Protein AF-A0A0P9CXT7-F1 (afdb_monomer)

Foldseek 3Di:
DDDPDDDPVVVVVVVVVVVVVVVVVVVVVVVVVVVVVVVVVVVVVVVVVVVVVVVVVVVVVVVVVVVVVVQVVCCVPPRGDDPVNVVVVPPDDVVNVVVVVVVVPPDDPPPDD

Mean predicted aligned error: 17.17 Å

Sequence (113 aa):
MQPITYPSDSLASIEEHILRIEHMLDHHAIALAEMRDELNDLKRRSEWYDIQFSEMLRVLARDMRELRASVICSMVSDGPISAQFMQNLLRETPEEAQEAAGAARTQPLRRGN

Structure (mmCIF, N/CA/C/O backbone):
data_AF-A0A0P9CXT7-F1
#
_entry.id   AF-A0A0P9CXT7-F1
#
loop_
_atom_site.group_PDB
_atom_site.id
_atom_site.type_symbol
_atom_site.label_atom_id
_atom_site.label_alt_id
_atom_site.label_comp_id
_atom_site.label_asym_id
_atom_site.label_entity_id
_atom_site.label_seq_id
_atom_site.pdbx_PDB_ins_code
_atom_site.Cartn_x
_atom_site.Cartn_y
_atom_site.Cartn_z
_atom_site.occupancy
_atom_site.B_iso_or_equiv
_atom_site.auth_seq_id
_atom_site.auth_comp_id
_atom_site.auth_asym_id
_atom_site.auth_atom_id
_atom_site.pdbx_PDB_model_num
ATOM 1 N N . MET A 1 1 ? 31.236 20.952 -59.259 1.00 41.62 1 MET A N 1
ATOM 2 C CA . MET A 1 1 ? 30.461 20.088 -58.345 1.00 41.62 1 MET A CA 1
ATOM 3 C C . MET A 1 1 ? 31.462 19.211 -57.604 1.00 41.62 1 MET A C 1
ATOM 5 O O . MET A 1 1 ? 31.885 18.208 -58.158 1.00 41.62 1 MET A O 1
ATOM 9 N N . GLN A 1 2 ? 31.961 19.654 -56.445 1.00 40.88 2 GLN A N 1
ATOM 10 C CA . GLN A 1 2 ? 32.832 18.820 -55.606 1.00 40.88 2 GLN A CA 1
ATOM 11 C C . GLN A 1 2 ? 31.952 17.860 -54.790 1.00 40.88 2 GLN A C 1
ATOM 13 O O . GLN A 1 2 ? 30.913 18.300 -54.292 1.00 40.88 2 GLN A O 1
ATOM 18 N N . PRO A 1 3 ? 32.316 16.574 -54.672 1.00 52.22 3 PRO A N 1
ATOM 19 C CA . PRO A 1 3 ? 31.563 15.629 -53.865 1.00 52.22 3 PRO A CA 1
ATOM 20 C C . PRO A 1 3 ? 31.762 15.966 -52.385 1.00 52.22 3 PRO A C 1
ATOM 22 O O . PRO A 1 3 ? 32.889 16.072 -51.907 1.00 52.22 3 PRO A O 1
ATOM 25 N N . ILE A 1 4 ? 30.657 16.149 -51.664 1.00 58.12 4 ILE A N 1
ATOM 26 C CA . ILE A 1 4 ? 30.656 16.280 -50.207 1.00 58.12 4 ILE A CA 1
ATOM 27 C C . ILE A 1 4 ? 30.893 14.876 -49.648 1.00 58.12 4 ILE A C 1
ATOM 29 O O . ILE A 1 4 ? 29.963 14.092 -49.477 1.00 58.12 4 ILE A O 1
ATOM 33 N N . THR A 1 5 ? 32.154 14.520 -49.424 1.00 58.09 5 THR A N 1
ATOM 34 C CA . THR A 1 5 ? 32.509 13.357 -48.610 1.00 58.09 5 THR A CA 1
ATOM 35 C C . THR A 1 5 ? 32.306 13.740 -47.153 1.00 58.09 5 THR A C 1
ATOM 37 O O . THR A 1 5 ? 33.129 14.449 -46.574 1.00 58.09 5 THR A O 1
ATOM 40 N N . TYR A 1 6 ? 31.190 13.306 -46.567 1.00 56.31 6 TYR A N 1
ATOM 41 C CA . TYR A 1 6 ? 31.062 13.269 -45.114 1.00 56.31 6 TYR A CA 1
ATOM 42 C C . TYR A 1 6 ? 32.233 12.442 -44.560 1.00 56.31 6 TYR A C 1
ATOM 44 O O . TYR A 1 6 ? 32.477 11.351 -45.084 1.00 56.31 6 TYR A O 1
ATOM 52 N N . PRO A 1 7 ? 32.982 12.927 -43.553 1.00 59.38 7 PRO A N 1
ATOM 53 C CA . PRO A 1 7 ? 33.977 12.093 -42.900 1.00 59.38 7 PRO A CA 1
ATOM 54 C C . PRO A 1 7 ? 33.234 10.906 -42.282 1.00 59.38 7 PRO A C 1
ATOM 56 O O . PRO A 1 7 ? 32.328 11.094 -41.467 1.00 59.38 7 PRO A O 1
ATOM 59 N N . SER A 1 8 ? 33.590 9.692 -42.707 1.00 62.94 8 SER A N 1
ATOM 60 C CA . SER A 1 8 ? 33.015 8.421 -42.234 1.00 62.94 8 SER A CA 1
ATOM 61 C C . SER A 1 8 ? 32.941 8.335 -40.707 1.00 62.94 8 SER A C 1
ATOM 63 O O . SER A 1 8 ? 32.033 7.723 -40.151 1.00 62.94 8 SER A O 1
ATOM 65 N N . ASP A 1 9 ? 33.865 9.020 -40.040 1.00 71.06 9 ASP A N 1
ATOM 66 C CA . ASP A 1 9 ? 34.086 8.952 -38.602 1.00 71.06 9 ASP A CA 1
ATOM 67 C C . ASP A 1 9 ? 33.033 9.723 -37.795 1.00 71.06 9 ASP A C 1
ATOM 69 O O . ASP A 1 9 ? 32.715 9.342 -36.671 1.00 71.06 9 ASP A O 1
ATOM 73 N N . SER A 1 10 ? 32.435 10.783 -38.355 1.00 81.31 10 SER A N 1
ATOM 74 C CA . SER A 1 10 ? 31.393 11.540 -37.647 1.00 81.31 10 SER A CA 1
ATOM 75 C C . SER A 1 10 ? 30.077 10.770 -37.570 1.00 81.31 10 SER A C 1
ATOM 77 O O . SER A 1 10 ? 29.403 10.828 -36.547 1.00 81.31 10 SER A O 1
ATOM 79 N N . LEU A 1 11 ? 29.721 10.025 -38.622 1.00 86.69 11 LEU A N 1
ATOM 80 C CA . LEU A 1 11 ? 28.511 9.202 -38.621 1.00 86.69 11 LEU A CA 1
ATOM 81 C C . LEU A 1 11 ? 28.658 8.006 -37.670 1.00 86.69 11 LEU A C 1
ATOM 83 O O . LEU A 1 11 ? 27.762 7.768 -36.867 1.00 86.69 11 LEU A O 1
ATOM 87 N N . ALA A 1 12 ? 29.813 7.332 -37.694 1.00 84.81 12 ALA A N 1
ATOM 88 C CA . ALA A 1 12 ? 30.118 6.239 -36.770 1.00 84.81 12 ALA A CA 1
ATOM 89 C C . ALA A 1 12 ? 30.130 6.700 -35.298 1.00 84.81 12 ALA A C 1
ATOM 91 O O . ALA A 1 12 ? 29.606 6.015 -34.424 1.00 84.81 12 ALA A O 1
ATOM 92 N N . SER A 1 13 ? 30.667 7.894 -35.017 1.00 89.94 13 SER A N 1
ATOM 93 C CA . SER A 1 13 ? 30.652 8.468 -33.665 1.00 89.94 13 SER A CA 1
ATOM 94 C C . SER A 1 13 ? 29.239 8.806 -33.176 1.00 89.94 13 SER A C 1
ATOM 96 O O . SER A 1 13 ? 28.933 8.598 -32.001 1.00 89.94 13 SER A O 1
ATOM 98 N N . ILE A 1 14 ? 28.368 9.309 -34.059 1.00 91.62 14 ILE A N 1
ATOM 99 C CA . ILE A 1 14 ? 26.959 9.566 -33.731 1.00 91.62 14 ILE A CA 1
ATOM 100 C C . ILE A 1 14 ? 26.236 8.250 -33.432 1.00 91.62 14 ILE A C 1
ATOM 102 O O . ILE A 1 14 ? 25.505 8.176 -32.448 1.00 91.62 14 ILE A O 1
ATOM 106 N N . GLU A 1 15 ? 26.465 7.213 -34.238 1.00 92.69 15 GLU A N 1
ATOM 107 C CA . GLU A 1 15 ? 25.875 5.885 -34.042 1.00 92.69 15 GLU A CA 1
ATOM 108 C C . GLU A 1 15 ? 26.282 5.273 -32.693 1.00 92.69 15 GLU A C 1
ATOM 110 O O . GLU A 1 15 ? 25.419 4.847 -31.925 1.00 92.69 15 GLU A O 1
ATOM 115 N N . GLU A 1 16 ? 27.569 5.328 -32.332 1.00 92.88 16 GLU A N 1
ATOM 116 C CA . GLU A 1 16 ? 28.045 4.873 -31.018 1.00 92.88 16 GLU A CA 1
ATOM 117 C C . GLU A 1 16 ? 27.388 5.654 -29.868 1.00 92.88 16 GLU A C 1
ATOM 119 O O . GLU A 1 16 ? 27.017 5.083 -28.837 1.00 92.88 16 GLU A O 1
ATOM 124 N N . HIS A 1 17 ? 27.215 6.968 -30.034 1.00 94.50 17 HIS A N 1
ATOM 125 C CA . HIS A 1 17 ? 26.590 7.800 -29.012 1.00 94.50 17 HIS A CA 1
ATOM 126 C C . HIS A 1 17 ? 25.101 7.480 -28.839 1.00 94.50 17 HIS A C 1
ATOM 128 O O . HIS A 1 17 ? 24.625 7.424 -27.706 1.00 94.50 17 HIS A O 1
ATOM 134 N N . ILE A 1 18 ? 24.380 7.223 -29.935 1.00 95.25 18 ILE A N 1
ATOM 135 C CA . ILE A 1 18 ? 22.973 6.805 -29.902 1.00 95.25 18 ILE A CA 1
ATOM 136 C C . ILE A 1 18 ? 22.840 5.457 -29.194 1.00 95.25 18 ILE A C 1
ATOM 138 O O . ILE A 1 18 ? 22.044 5.358 -28.265 1.00 95.25 18 ILE A O 1
ATOM 142 N N . LEU A 1 19 ? 23.672 4.468 -29.532 1.00 95.44 19 LEU A N 1
ATOM 143 C CA . LEU A 1 19 ? 23.660 3.161 -28.866 1.00 95.44 19 LEU A CA 1
ATOM 144 C C . LEU A 1 19 ? 23.939 3.277 -27.363 1.00 95.44 19 LEU A C 1
ATOM 146 O O . LEU A 1 19 ? 23.304 2.609 -26.547 1.00 95.44 19 LEU A O 1
ATOM 150 N N . ARG A 1 20 ? 24.868 4.157 -26.966 1.00 96.31 20 ARG A N 1
ATOM 151 C CA . ARG A 1 20 ? 25.129 4.427 -25.546 1.00 96.31 20 ARG A CA 1
ATOM 152 C C . ARG A 1 20 ? 23.921 5.069 -24.862 1.00 96.31 20 ARG A C 1
ATOM 154 O O . ARG A 1 20 ? 23.611 4.696 -23.733 1.00 96.31 20 ARG A O 1
ATOM 161 N N . ILE A 1 21 ? 23.258 6.021 -25.518 1.00 96.06 21 ILE A N 1
ATOM 162 C CA . ILE A 1 21 ? 22.048 6.659 -24.989 1.00 96.06 21 ILE A CA 1
ATOM 163 C C . ILE A 1 21 ? 20.927 5.631 -24.842 1.00 96.06 21 ILE A C 1
ATOM 165 O O . ILE A 1 21 ? 20.323 5.574 -23.778 1.00 96.06 21 ILE A O 1
ATOM 169 N N . GLU A 1 22 ? 20.676 4.799 -25.853 1.00 96.31 22 GLU A N 1
ATOM 170 C CA . GLU A 1 22 ? 19.674 3.727 -25.796 1.00 96.31 22 GLU A CA 1
ATOM 171 C C . GLU A 1 22 ? 19.947 2.784 -24.625 1.00 96.31 22 GLU A C 1
ATOM 173 O O . GLU A 1 22 ? 19.078 2.563 -23.786 1.00 96.31 22 GLU A O 1
ATOM 178 N N . HIS A 1 23 ? 21.195 2.342 -24.476 1.00 95.69 23 HIS A N 1
ATOM 179 C CA . HIS A 1 23 ? 21.587 1.490 -23.362 1.00 95.69 23 HIS A CA 1
ATOM 180 C C . HIS A 1 23 ? 21.369 2.154 -21.994 1.00 95.69 23 HIS A C 1
ATOM 182 O O . HIS A 1 23 ? 20.910 1.509 -21.049 1.00 95.69 23 HIS A O 1
ATOM 188 N N . MET A 1 24 ? 21.681 3.448 -21.869 1.00 96.06 24 MET A N 1
ATOM 189 C CA . MET A 1 24 ? 21.414 4.206 -20.645 1.00 96.06 24 MET A CA 1
ATOM 190 C C . MET A 1 24 ? 19.914 4.361 -20.378 1.00 96.06 24 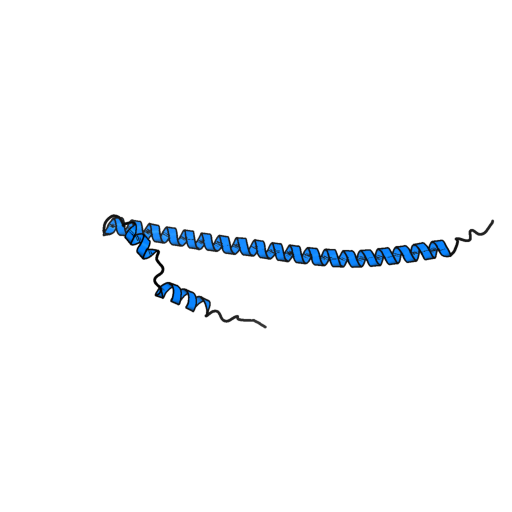MET A C 1
ATOM 192 O O . MET A 1 24 ? 19.490 4.274 -19.226 1.00 96.06 24 MET A O 1
ATOM 196 N N . LEU A 1 25 ? 19.110 4.583 -21.419 1.00 96.31 25 LEU A N 1
ATOM 197 C CA . LEU A 1 25 ? 17.658 4.689 -21.300 1.00 96.31 25 LEU A CA 1
ATOM 198 C C . LEU A 1 25 ? 17.043 3.371 -20.829 1.00 96.31 25 LEU A C 1
ATOM 200 O O . LEU A 1 25 ? 16.193 3.404 -19.941 1.00 96.31 25 LEU A O 1
ATOM 204 N N . ASP A 1 26 ? 17.518 2.234 -21.334 1.00 96.44 26 ASP A N 1
ATOM 205 C CA . ASP A 1 26 ? 17.078 0.913 -20.878 1.00 96.44 26 ASP A CA 1
ATOM 206 C C . ASP A 1 26 ? 17.397 0.695 -19.392 1.00 96.44 26 ASP A C 1
ATOM 208 O O . ASP A 1 26 ? 16.536 0.272 -18.618 1.00 96.44 26 ASP A O 1
ATOM 212 N N . HIS A 1 27 ? 18.605 1.065 -18.954 1.00 96.19 27 HIS A N 1
ATOM 213 C CA . HIS A 1 27 ? 18.983 0.995 -17.538 1.00 96.19 27 HIS A CA 1
ATOM 214 C C . HIS A 1 27 ? 18.104 1.890 -16.663 1.00 96.19 27 HIS A C 1
ATOM 216 O O . HIS A 1 27 ? 17.650 1.476 -15.595 1.00 96.19 27 HIS A O 1
ATOM 222 N N . HIS A 1 28 ? 17.830 3.115 -17.113 1.00 96.06 28 HIS A N 1
ATOM 223 C CA . HIS A 1 28 ? 16.948 4.025 -16.391 1.00 96.06 28 HIS A CA 1
ATOM 224 C C . HIS A 1 28 ? 15.503 3.522 -16.355 1.00 96.06 28 HIS A C 1
ATOM 226 O O . HIS A 1 28 ? 14.833 3.701 -15.340 1.00 96.06 28 HIS A O 1
ATOM 232 N N . ALA A 1 29 ? 15.018 2.876 -17.416 1.00 96.19 29 ALA A N 1
ATOM 233 C CA . ALA A 1 29 ? 13.684 2.289 -17.444 1.00 96.19 29 ALA A CA 1
ATOM 234 C C . ALA A 1 29 ? 13.535 1.184 -16.386 1.00 96.19 29 ALA A C 1
ATOM 236 O O . ALA A 1 29 ? 12.524 1.150 -15.684 1.00 96.19 29 ALA A O 1
ATOM 237 N N . ILE A 1 30 ? 14.560 0.340 -16.220 1.00 95.81 30 ILE A N 1
ATOM 238 C CA . ILE A 1 30 ? 14.599 -0.692 -15.174 1.00 95.81 30 ILE A CA 1
ATOM 239 C C . ILE A 1 30 ? 14.607 -0.046 -13.784 1.00 95.81 30 ILE A C 1
ATOM 241 O O . ILE A 1 30 ? 13.745 -0.358 -12.967 1.00 95.81 30 ILE A O 1
ATOM 245 N N . ALA A 1 31 ? 15.499 0.916 -13.537 1.00 95.88 31 ALA A N 1
ATOM 246 C CA . ALA A 1 31 ? 15.580 1.592 -12.239 1.00 95.88 31 ALA A CA 1
ATOM 247 C C . ALA A 1 31 ? 14.270 2.318 -11.868 1.00 95.88 31 ALA A C 1
ATOM 249 O O . ALA A 1 31 ? 13.840 2.310 -10.715 1.00 95.88 31 ALA A O 1
ATOM 250 N N . LEU A 1 32 ? 13.598 2.935 -12.846 1.00 96.88 32 LEU A N 1
ATOM 251 C CA . LEU A 1 32 ? 12.284 3.551 -12.646 1.00 96.88 32 LEU A CA 1
ATOM 252 C C . LEU A 1 32 ? 11.201 2.517 -12.320 1.00 96.88 32 LEU A C 1
ATOM 254 O O . LEU A 1 32 ? 10.314 2.813 -11.517 1.00 96.88 32 LEU A O 1
ATOM 258 N N . ALA A 1 33 ? 11.253 1.332 -12.929 1.00 94.81 33 ALA A N 1
ATOM 259 C CA . ALA A 1 33 ? 10.333 0.246 -12.615 1.00 94.81 33 ALA A CA 1
ATOM 260 C C . ALA A 1 33 ? 10.538 -0.258 -11.177 1.00 94.81 33 ALA A C 1
ATOM 262 O O . ALA A 1 33 ? 9.569 -0.334 -10.426 1.00 94.81 33 ALA A O 1
ATOM 263 N N . GLU A 1 34 ? 11.787 -0.484 -10.763 1.00 96.44 34 GLU A N 1
ATOM 264 C CA . GLU A 1 34 ? 12.130 -0.913 -9.399 1.00 96.44 34 GLU A CA 1
ATOM 265 C C . GLU A 1 34 ? 11.663 0.103 -8.347 1.00 96.44 34 GLU A C 1
ATOM 267 O O . GLU A 1 34 ? 10.940 -0.248 -7.415 1.00 96.44 34 GLU A O 1
ATOM 272 N N . MET A 1 35 ? 11.965 1.393 -8.541 1.00 95.69 35 MET A N 1
ATOM 273 C CA . MET A 1 35 ? 11.501 2.449 -7.631 1.00 95.69 35 MET A CA 1
ATOM 274 C C . MET A 1 35 ? 9.969 2.535 -7.562 1.00 95.69 35 MET A C 1
ATOM 276 O O . MET A 1 35 ? 9.397 2.843 -6.513 1.00 95.69 35 MET A O 1
ATOM 280 N N . ARG A 1 36 ? 9.274 2.278 -8.675 1.00 95.62 36 ARG A N 1
ATOM 281 C CA . ARG A 1 36 ? 7.807 2.269 -8.706 1.00 95.62 36 ARG A CA 1
ATOM 282 C C . ARG A 1 36 ? 7.233 1.104 -7.902 1.00 95.62 36 ARG A C 1
ATOM 284 O O . ARG A 1 36 ? 6.216 1.291 -7.230 1.00 95.62 36 ARG A O 1
ATOM 291 N N . ASP A 1 37 ? 7.865 -0.059 -7.958 1.00 94.62 37 ASP A N 1
ATOM 292 C CA . ASP A 1 37 ? 7.457 -1.225 -7.178 1.00 94.62 37 ASP A CA 1
ATOM 293 C C . ASP A 1 37 ? 7.689 -0.998 -5.678 1.00 94.62 37 ASP A C 1
ATOM 295 O O . ASP A 1 37 ? 6.768 -1.200 -4.882 1.00 94.62 37 ASP A O 1
ATOM 299 N N . GLU A 1 38 ? 8.838 -0.435 -5.291 1.00 94.81 38 GLU A N 1
ATOM 300 C CA . GLU A 1 38 ? 9.119 -0.058 -3.898 1.00 94.81 38 GLU A CA 1
ATOM 301 C C . GLU A 1 38 ? 8.088 0.937 -3.336 1.00 94.81 38 GLU A C 1
ATOM 303 O O . GLU A 1 38 ? 7.599 0.779 -2.209 1.00 94.81 38 GLU A O 1
ATOM 308 N N . LEU A 1 39 ? 7.706 1.949 -4.126 1.00 94.50 39 LEU A N 1
ATOM 309 C CA . LEU A 1 39 ? 6.665 2.910 -3.747 1.00 94.50 39 LEU A CA 1
ATOM 310 C C . LEU A 1 39 ? 5.296 2.243 -3.570 1.00 94.50 39 LEU A C 1
ATOM 312 O O . LEU A 1 39 ? 4.573 2.562 -2.621 1.00 94.50 39 LEU A O 1
ATOM 316 N N . ASN A 1 40 ? 4.929 1.314 -4.455 1.00 92.62 40 ASN A N 1
ATOM 317 C CA . ASN A 1 40 ? 3.669 0.578 -4.350 1.00 92.62 40 ASN A CA 1
ATOM 318 C C . ASN A 1 40 ? 3.624 -0.300 -3.095 1.00 92.62 40 ASN A C 1
ATOM 320 O O . ASN A 1 40 ? 2.597 -0.347 -2.413 1.00 92.62 40 ASN A O 1
ATOM 324 N N . ASP A 1 41 ? 4.728 -0.955 -2.752 1.00 93.31 41 ASP A N 1
ATOM 325 C CA . ASP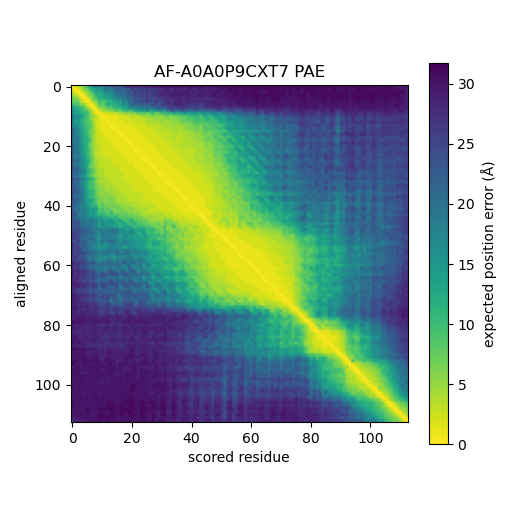 A 1 41 ? 4.810 -1.785 -1.553 1.00 93.31 41 ASP A CA 1
ATOM 326 C C . ASP A 1 41 ? 4.796 -0.953 -0.268 1.00 93.31 41 ASP A C 1
ATOM 328 O O . ASP A 1 41 ? 4.178 -1.341 0.729 1.00 93.31 41 ASP A O 1
ATOM 332 N N . LEU A 1 42 ? 5.414 0.232 -0.270 1.00 90.62 42 LEU A N 1
ATOM 333 C CA . LEU A 1 42 ? 5.288 1.1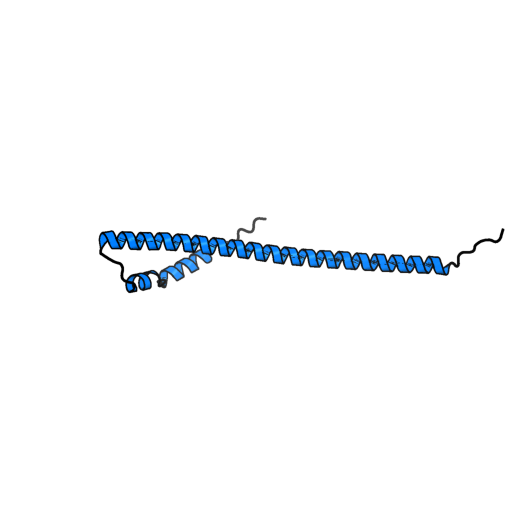71 0.843 1.00 90.62 42 LEU A CA 1
ATOM 334 C C . LEU A 1 42 ? 3.839 1.654 1.011 1.00 90.62 42 LEU A C 1
ATOM 336 O O . LEU A 1 42 ? 3.322 1.645 2.130 1.00 90.62 42 LEU A O 1
ATOM 340 N N . LYS A 1 43 ? 3.161 2.000 -0.089 1.00 90.81 43 LYS A N 1
ATOM 341 C CA . LYS A 1 43 ? 1.750 2.410 -0.076 1.00 90.81 43 LYS A CA 1
ATOM 342 C C . LYS A 1 43 ? 0.847 1.315 0.491 1.00 90.81 43 LYS A C 1
ATOM 344 O O . LYS A 1 43 ? 0.071 1.586 1.401 1.00 90.81 43 LYS A O 1
ATOM 349 N N . ARG A 1 44 ? 1.000 0.072 0.024 1.00 88.31 44 ARG A N 1
ATOM 350 C CA . ARG A 1 44 ? 0.249 -1.090 0.532 1.00 88.31 44 ARG A CA 1
ATOM 351 C C . ARG A 1 44 ? 0.437 -1.298 2.031 1.00 88.31 44 ARG A C 1
ATOM 353 O O . ARG A 1 44 ? -0.528 -1.580 2.736 1.00 88.31 44 ARG A O 1
ATOM 360 N N . ARG A 1 45 ? 1.667 -1.151 2.535 1.00 88.00 45 ARG A N 1
ATOM 361 C CA . ARG A 1 45 ? 1.947 -1.248 3.978 1.00 88.00 45 ARG A CA 1
ATOM 362 C C . ARG A 1 45 ? 1.277 -0.130 4.771 1.00 88.00 45 ARG A C 1
ATOM 364 O O . ARG A 1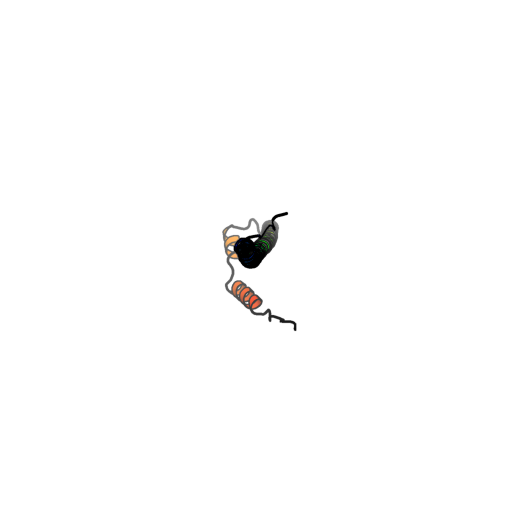 45 ? 0.760 -0.401 5.850 1.00 88.00 45 ARG A O 1
ATOM 371 N N . SER A 1 46 ? 1.264 1.093 4.240 1.00 89.44 46 SER A N 1
ATOM 372 C CA . SER A 1 46 ? 0.561 2.220 4.863 1.00 89.44 46 SER A CA 1
ATOM 373 C C . SER A 1 46 ? -0.945 1.973 4.927 1.00 89.44 46 SER A C 1
ATOM 375 O O . SER A 1 46 ? -1.533 2.085 5.995 1.00 89.44 46 SER A O 1
ATOM 377 N N . GLU A 1 47 ? -1.554 1.560 3.813 1.00 89.25 47 GLU A N 1
ATOM 378 C CA . GLU A 1 47 ? -2.983 1.223 3.754 1.00 89.25 47 GLU A CA 1
ATOM 379 C C . GLU A 1 47 ? -3.333 0.098 4.737 1.00 89.25 47 GLU A C 1
ATOM 381 O O . GLU A 1 47 ? -4.357 0.147 5.417 1.00 89.25 47 GLU A O 1
ATOM 386 N N . TRP A 1 48 ? -2.463 -0.908 4.861 1.00 86.94 48 TRP A N 1
ATOM 387 C CA . TRP A 1 48 ? -2.646 -1.977 5.836 1.00 86.94 48 TRP A CA 1
ATOM 388 C C . TRP A 1 48 ? -2.597 -1.458 7.279 1.00 86.94 48 TRP A C 1
ATOM 390 O O . TRP A 1 48 ? -3.423 -1.864 8.096 1.00 86.94 48 TRP A O 1
ATOM 400 N N . TYR A 1 49 ? -1.688 -0.527 7.585 1.00 89.69 49 TYR A N 1
ATOM 401 C CA . TYR A 1 49 ? -1.629 0.147 8.885 1.00 89.69 49 TYR A CA 1
ATOM 402 C C . TYR A 1 49 ? -2.919 0.910 9.200 1.00 89.69 49 TYR A C 1
ATOM 404 O O . TYR A 1 49 ? -3.446 0.776 10.306 1.00 89.69 49 TYR A O 1
ATOM 412 N N . ASP A 1 50 ? -3.458 1.649 8.230 1.00 89.69 50 ASP A N 1
ATOM 413 C CA . ASP A 1 50 ? -4.713 2.391 8.391 1.00 89.69 50 ASP A CA 1
ATOM 414 C C . ASP A 1 50 ? -5.889 1.446 8.682 1.00 89.69 50 ASP A C 1
ATOM 416 O O . ASP A 1 50 ? -6.696 1.703 9.580 1.00 89.69 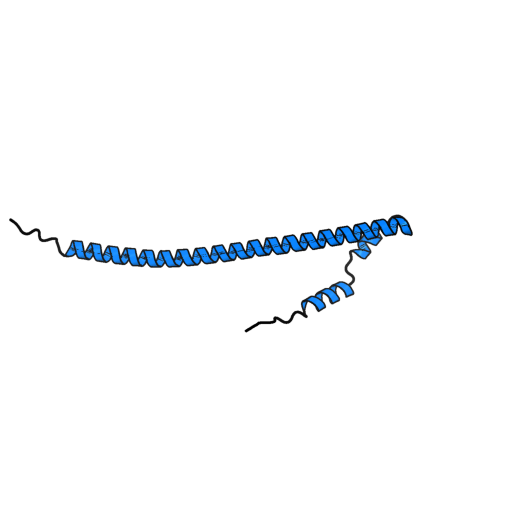50 ASP A O 1
ATOM 420 N N . ILE A 1 51 ? -5.953 0.305 7.984 1.00 87.12 51 ILE A N 1
ATOM 421 C CA . ILE A 1 51 ? -6.965 -0.731 8.229 1.00 87.12 51 ILE A CA 1
ATOM 422 C C . ILE A 1 51 ? -6.832 -1.287 9.653 1.00 87.12 51 ILE A C 1
ATOM 424 O O . ILE A 1 51 ? -7.820 -1.300 10.389 1.00 87.12 51 ILE A O 1
ATOM 428 N N . GLN A 1 52 ? -5.632 -1.703 10.074 1.00 89.12 52 GLN A N 1
ATOM 429 C CA . GLN A 1 52 ? -5.412 -2.247 11.422 1.00 89.12 52 GLN A CA 1
ATOM 430 C C . GLN A 1 52 ? -5.765 -1.231 12.515 1.00 89.12 52 GLN A C 1
ATOM 432 O O . GLN A 1 52 ? -6.436 -1.571 13.491 1.00 89.12 52 GLN A O 1
ATOM 437 N N . PHE A 1 53 ? -5.370 0.031 12.336 1.00 88.69 53 PHE A N 1
ATOM 438 C CA . PHE A 1 53 ? -5.691 1.097 13.278 1.00 88.69 53 PHE A CA 1
ATOM 439 C C . PHE A 1 53 ? -7.203 1.339 13.371 1.00 88.69 53 PHE A C 1
ATOM 441 O O . PHE A 1 53 ? -7.743 1.496 14.468 1.00 88.69 53 PHE A O 1
ATOM 448 N N . SER A 1 54 ? -7.908 1.310 12.236 1.00 90.88 54 SER A N 1
ATOM 449 C CA . SER A 1 54 ? -9.365 1.464 12.210 1.00 90.88 54 SER A CA 1
ATOM 450 C C . SER A 1 54 ? -10.095 0.327 12.936 1.00 90.88 54 SER A C 1
ATOM 452 O O . SER A 1 54 ? -11.046 0.586 13.676 1.00 90.88 54 SER A O 1
ATOM 454 N N . GLU A 1 55 ? -9.616 -0.913 12.810 1.00 91.50 55 GLU A N 1
ATOM 455 C CA . GLU A 1 55 ? -10.182 -2.057 13.526 1.00 91.50 55 GLU A CA 1
ATOM 456 C C . GLU A 1 55 ? -9.882 -1.999 15.025 1.00 91.50 55 GLU A C 1
ATOM 458 O O . GLU A 1 55 ? -10.779 -2.237 15.834 1.00 91.50 55 GLU A O 1
ATOM 463 N N . MET A 1 56 ? -8.681 -1.569 15.420 1.00 93.25 56 MET A N 1
ATOM 464 C CA . MET A 1 56 ? -8.360 -1.327 16.829 1.00 93.25 56 MET A CA 1
ATOM 465 C C . MET A 1 56 ? -9.302 -0.281 17.450 1.00 93.25 56 MET A C 1
ATOM 467 O O . MET A 1 56 ? -9.840 -0.499 18.536 1.00 93.25 56 MET A O 1
ATOM 471 N N . LEU A 1 57 ? -9.571 0.828 16.749 1.00 92.94 57 LEU A N 1
ATOM 472 C CA . LEU A 1 57 ? -10.545 1.829 17.199 1.00 92.94 57 LEU A CA 1
ATOM 473 C C . LEU A 1 57 ? -11.970 1.268 17.271 1.00 92.94 57 LEU A C 1
ATOM 475 O O . LEU A 1 57 ? -12.721 1.612 18.186 1.00 92.94 57 LEU A O 1
ATOM 479 N N . ARG A 1 58 ? -12.355 0.405 16.325 1.00 91.62 58 ARG A N 1
ATOM 480 C CA . ARG A 1 58 ? -13.671 -0.243 16.309 1.00 91.62 58 ARG A CA 1
ATOM 481 C C . ARG A 1 58 ? -13.869 -1.141 17.531 1.00 91.62 58 ARG A C 1
ATOM 483 O O . ARG A 1 58 ? -14.933 -1.069 18.151 1.00 91.62 58 ARG A O 1
ATOM 490 N N . VAL A 1 59 ? -12.864 -1.950 17.872 1.00 91.19 59 VAL A N 1
ATOM 491 C CA . VAL A 1 59 ? -12.854 -2.808 19.068 1.00 91.19 59 VAL A CA 1
ATOM 492 C C . VAL A 1 59 ? -12.916 -1.947 20.327 1.00 91.19 59 VAL A C 1
ATOM 494 O O . VAL A 1 59 ? -13.856 -2.087 21.102 1.00 91.19 59 VAL A O 1
ATOM 497 N N . LEU A 1 60 ? -12.044 -0.944 20.460 1.00 92.19 60 LEU A N 1
ATOM 498 C CA . LEU A 1 60 ? -12.058 -0.035 21.610 1.00 92.19 60 LEU A CA 1
ATOM 499 C C . LEU A 1 60 ? -13.425 0.646 21.804 1.00 92.19 60 LEU A C 1
ATOM 501 O O . LEU A 1 60 ? -13.954 0.713 22.913 1.00 92.19 60 LEU A O 1
ATOM 505 N N . ALA A 1 61 ? -14.042 1.131 20.724 1.00 90.31 61 ALA A N 1
ATOM 506 C CA . ALA A 1 61 ? -15.358 1.762 20.784 1.00 90.31 61 ALA A CA 1
ATOM 507 C C . ALA A 1 61 ? -16.482 0.777 21.148 1.00 90.31 61 ALA A C 1
ATOM 509 O O . ALA A 1 61 ? -17.526 1.184 21.671 1.00 90.31 61 ALA A O 1
ATOM 510 N N . ARG A 1 62 ? -16.330 -0.513 20.834 1.00 92.00 62 ARG A N 1
ATOM 511 C CA . ARG A 1 62 ? -17.236 -1.567 21.299 1.00 92.00 62 ARG A CA 1
ATOM 512 C C . ARG A 1 62 ? -17.057 -1.786 22.800 1.00 92.00 62 ARG A C 1
ATOM 514 O O . ARG A 1 62 ? -18.042 -1.653 23.522 1.00 92.00 62 ARG A O 1
ATOM 521 N N . ASP A 1 63 ? -15.831 -1.989 23.261 1.00 90.06 63 ASP A N 1
ATOM 522 C CA . ASP A 1 63 ? -15.533 -2.284 24.665 1.00 90.06 63 ASP A CA 1
ATOM 523 C C . ASP A 1 63 ? -15.951 -1.127 25.579 1.00 90.06 63 ASP A C 1
ATOM 525 O O . ASP A 1 63 ? -16.578 -1.332 26.616 1.00 90.06 63 ASP A O 1
ATOM 529 N N . MET A 1 64 ? -15.735 0.125 25.157 1.00 89.44 64 MET A N 1
ATOM 530 C CA . MET A 1 64 ? -16.225 1.298 25.891 1.00 89.44 64 MET A CA 1
ATOM 531 C C . MET A 1 64 ? -17.755 1.336 26.002 1.00 89.44 64 MET A C 1
ATOM 533 O O . MET A 1 64 ? -18.292 1.791 27.016 1.00 89.44 64 MET A O 1
ATOM 537 N N . ARG A 1 65 ? -18.485 0.886 24.972 1.00 87.19 65 ARG A N 1
ATOM 538 C CA . ARG A 1 65 ? -19.955 0.816 25.016 1.00 87.19 65 ARG A CA 1
ATOM 539 C C . ARG A 1 65 ? -20.430 -0.283 25.958 1.00 87.19 65 ARG A C 1
ATOM 541 O O . ARG A 1 65 ? -21.385 -0.043 26.696 1.00 87.19 65 ARG A O 1
ATOM 548 N N . GLU A 1 66 ? -19.768 -1.435 25.947 1.00 85.94 66 GLU A N 1
ATOM 549 C CA . GLU A 1 66 ? -20.054 -2.555 26.849 1.00 85.94 66 GLU A CA 1
ATOM 550 C C . GLU A 1 66 ? -19.746 -2.179 28.307 1.00 85.94 66 GLU A C 1
ATOM 552 O O . GLU A 1 66 ? -20.609 -2.322 29.174 1.00 85.94 66 GLU A O 1
ATOM 557 N N . LEU A 1 67 ? -18.590 -1.560 28.567 1.00 84.56 67 LEU A N 1
ATOM 558 C CA . LEU A 1 67 ? -18.225 -1.041 29.886 1.00 84.56 67 LEU A CA 1
ATOM 559 C C . LEU A 1 67 ? -19.245 -0.014 30.385 1.00 84.56 67 LEU A C 1
ATOM 561 O O . LEU A 1 67 ? -19.718 -0.105 31.517 1.00 84.56 67 LEU A O 1
ATOM 565 N N . ARG A 1 68 ? -19.639 0.943 29.535 1.00 83.50 68 ARG A N 1
ATOM 566 C CA . ARG A 1 68 ? -20.664 1.933 29.887 1.00 83.50 68 ARG A CA 1
ATOM 567 C C . ARG A 1 68 ? -21.993 1.267 30.245 1.00 83.50 68 ARG A C 1
ATOM 569 O O . ARG A 1 68 ? -22.635 1.693 31.200 1.00 83.50 68 ARG A O 1
ATOM 576 N N . ALA A 1 69 ? -22.413 0.251 29.492 1.00 79.75 69 ALA A N 1
ATOM 577 C CA . ALA A 1 69 ? -23.636 -0.489 29.788 1.00 79.75 69 ALA A CA 1
ATOM 578 C C . ALA A 1 69 ? -23.539 -1.213 31.140 1.00 79.75 69 ALA A C 1
ATOM 580 O O . ALA A 1 69 ? -24.458 -1.102 31.947 1.00 79.75 69 ALA A O 1
ATOM 581 N N . SER A 1 70 ? -22.408 -1.866 31.422 1.00 76.50 70 SER A N 1
ATOM 582 C CA . SER A 1 70 ? -22.142 -2.523 32.708 1.00 76.50 70 SER A CA 1
ATOM 583 C C . SER A 1 70 ? -22.211 -1.542 33.887 1.00 76.50 70 SER A C 1
ATOM 585 O O . SER A 1 70 ? -22.907 -1.796 34.871 1.00 76.50 70 SER A O 1
ATOM 587 N N . VAL A 1 71 ? -21.590 -0.362 33.751 1.00 75.50 71 VAL A N 1
ATOM 588 C CA . VAL A 1 71 ? -21.651 0.708 34.762 1.00 75.50 71 VAL A CA 1
ATOM 589 C C . VAL A 1 71 ? -23.084 1.169 35.020 1.00 75.50 71 VAL A C 1
ATOM 591 O O . VAL A 1 71 ? -23.484 1.276 36.179 1.00 75.50 71 VAL A O 1
ATOM 594 N N . ILE A 1 72 ? -23.871 1.409 33.966 1.00 71.44 72 ILE A N 1
ATOM 595 C CA . ILE A 1 72 ? -25.282 1.803 34.104 1.00 71.44 72 ILE A CA 1
ATOM 596 C C . ILE A 1 72 ? -26.073 0.710 34.828 1.00 71.44 72 ILE A C 1
ATOM 598 O O . ILE A 1 72 ? -26.776 1.007 35.791 1.00 71.44 72 ILE A O 1
ATOM 602 N N . CYS A 1 73 ? -25.946 -0.547 34.398 1.00 69.75 73 CYS A N 1
ATOM 603 C CA . CYS A 1 73 ? -26.665 -1.665 35.003 1.00 69.75 73 CYS A CA 1
ATOM 604 C C . CYS A 1 73 ? -26.322 -1.823 36.488 1.00 69.75 73 CYS A C 1
ATOM 606 O O . CYS A 1 73 ? -27.224 -1.981 37.306 1.00 69.75 73 CYS A O 1
ATOM 608 N N . SER A 1 74 ? -25.049 -1.713 36.867 1.00 66.00 74 SER A N 1
ATOM 609 C CA . SER A 1 74 ? -24.651 -1.796 38.275 1.00 66.00 74 SER A CA 1
ATOM 610 C C . SER A 1 74 ? -25.160 -0.614 39.104 1.00 66.00 74 SER A C 1
ATOM 612 O O . SER A 1 74 ? -25.674 -0.837 40.197 1.00 66.00 74 SER A O 1
ATOM 614 N N . MET A 1 75 ? -25.147 0.614 38.569 1.00 59.88 75 MET A N 1
ATOM 615 C CA . MET A 1 75 ? -25.749 1.770 39.251 1.00 59.88 75 MET A CA 1
ATOM 616 C C . MET A 1 75 ? -27.251 1.598 39.509 1.00 59.88 75 MET A C 1
ATOM 618 O O . MET A 1 75 ? -27.754 2.106 40.509 1.00 59.88 75 MET A O 1
ATOM 622 N N . VAL A 1 76 ? -27.960 0.894 38.622 1.00 60.31 76 VAL A N 1
ATOM 623 C CA . VAL A 1 76 ? -29.397 0.598 38.756 1.00 60.31 76 VAL A CA 1
ATOM 624 C C . VAL A 1 76 ? -29.661 -0.566 39.724 1.00 60.31 76 VAL A C 1
ATOM 626 O O . VAL A 1 76 ? -30.723 -0.596 40.341 1.00 60.31 76 VAL A O 1
ATOM 629 N N . SER A 1 77 ? -28.712 -1.498 39.875 1.00 59.62 77 SER A N 1
ATOM 630 C CA . SER A 1 77 ? -28.889 -2.749 40.637 1.00 59.62 77 SER A CA 1
ATOM 631 C C . SER A 1 77 ? -28.340 -2.681 42.069 1.00 59.62 77 SER A C 1
ATOM 633 O O . SER A 1 77 ? -29.053 -3.021 43.008 1.00 59.62 77 SER A O 1
ATOM 635 N N . ASP A 1 78 ? -27.093 -2.222 42.237 1.00 62.00 78 ASP A N 1
ATOM 636 C CA . ASP A 1 78 ? -26.276 -2.435 43.448 1.00 62.00 78 ASP A CA 1
ATOM 637 C C . ASP A 1 78 ? -25.624 -1.148 44.004 1.00 62.00 78 ASP A C 1
ATOM 639 O O . ASP A 1 78 ? -24.951 -1.179 45.036 1.00 62.00 78 ASP A O 1
ATOM 643 N N . GLY A 1 79 ? -25.814 0.003 43.347 1.00 64.12 79 GLY A N 1
ATOM 644 C CA . GLY A 1 79 ? -25.145 1.269 43.682 1.00 64.12 79 GLY A CA 1
ATOM 645 C C . GLY A 1 79 ? -23.900 1.551 42.819 1.00 64.12 79 GLY A C 1
ATOM 646 O O . GLY A 1 79 ? -23.628 0.832 41.861 1.00 64.12 79 GLY A O 1
ATOM 647 N N . PRO A 1 80 ? -23.152 2.646 43.067 1.00 62.41 80 PRO A N 1
ATOM 648 C CA . PRO A 1 80 ? -22.061 3.067 42.186 1.00 62.41 80 PRO A CA 1
ATOM 649 C C . PRO A 1 80 ? -20.903 2.059 42.162 1.00 62.41 80 PRO A C 1
ATOM 651 O O . PRO A 1 80 ? -20.340 1.725 43.205 1.00 62.41 80 PRO A O 1
ATOM 654 N N . ILE A 1 81 ? -20.490 1.638 40.960 1.00 63.91 81 ILE A N 1
ATOM 655 C CA . ILE A 1 81 ? -19.284 0.819 40.767 1.00 63.91 81 ILE A CA 1
ATOM 656 C C . ILE A 1 81 ? -18.054 1.562 41.309 1.00 63.91 81 ILE A C 1
ATOM 658 O O . ILE A 1 81 ? -17.770 2.690 40.902 1.00 63.91 81 ILE A O 1
ATOM 662 N N . SER A 1 82 ? -17.280 0.912 42.184 1.00 66.38 82 SER A N 1
ATOM 663 C CA . SER A 1 82 ? -16.007 1.458 42.662 1.00 66.38 82 SER A CA 1
ATOM 664 C C . SER A 1 82 ? -14.910 1.337 41.596 1.00 66.38 82 SER A C 1
ATOM 666 O O . SER A 1 82 ? -14.856 0.374 40.828 1.00 66.38 82 SER A O 1
ATOM 668 N N . ALA A 1 83 ? -13.969 2.285 41.576 1.00 62.69 83 ALA A N 1
ATOM 669 C CA . ALA A 1 83 ? -12.816 2.238 40.670 1.00 62.69 83 ALA A CA 1
ATOM 670 C C . ALA A 1 83 ? -11.984 0.945 40.812 1.00 62.69 83 ALA A C 1
ATOM 672 O O . ALA A 1 83 ? -11.387 0.486 39.842 1.00 62.69 83 ALA A O 1
ATOM 673 N N . GLN A 1 84 ? -11.994 0.327 41.997 1.00 60.38 84 GLN A N 1
ATOM 674 C CA . GLN A 1 84 ? -11.316 -0.944 42.269 1.00 60.38 84 GLN A CA 1
ATOM 675 C C . GLN A 1 84 ? -11.985 -2.121 41.548 1.00 60.38 84 GLN A C 1
ATOM 677 O O . GLN A 1 84 ? -11.297 -3.001 41.041 1.00 60.38 84 GLN A O 1
ATOM 682 N N . PHE A 1 85 ? -13.316 -2.127 41.449 1.00 65.94 85 PHE A N 1
ATOM 683 C CA . PHE A 1 85 ? -14.036 -3.163 40.709 1.00 65.94 85 PHE A CA 1
ATOM 684 C C . PHE A 1 85 ? -13.760 -3.071 39.203 1.00 65.94 85 PHE A C 1
ATOM 686 O O . PHE A 1 85 ? -13.480 -4.086 38.574 1.00 65.94 85 PHE A O 1
ATOM 693 N N . MET A 1 86 ? -13.732 -1.857 38.637 1.00 59.97 86 MET A N 1
ATOM 694 C CA . MET A 1 86 ? -13.355 -1.661 37.228 1.00 59.97 86 MET A CA 1
ATOM 695 C C . MET A 1 86 ? -11.918 -2.111 36.942 1.00 59.97 86 MET A C 1
ATOM 697 O O . MET A 1 86 ? -11.676 -2.749 35.925 1.00 59.97 86 MET A O 1
ATOM 701 N N . GLN A 1 87 ? -10.969 -1.834 37.842 1.00 62.44 87 GLN A N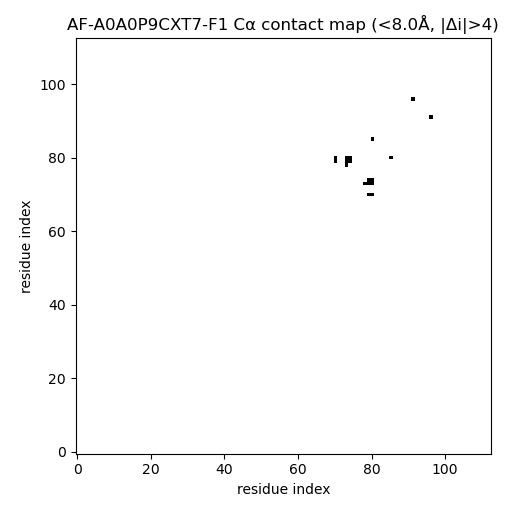 1
ATOM 702 C CA . GLN A 1 87 ? -9.591 -2.319 37.703 1.00 62.44 87 GLN A CA 1
ATOM 703 C C . GLN A 1 87 ? -9.502 -3.847 37.718 1.00 62.44 87 GLN A C 1
ATOM 705 O O . GLN A 1 87 ? -8.687 -4.405 36.993 1.00 62.44 87 GLN A O 1
ATOM 710 N N . ASN A 1 88 ? -10.340 -4.520 38.507 1.00 66.19 88 ASN A N 1
ATOM 711 C CA . ASN A 1 88 ? -10.379 -5.980 38.545 1.00 66.19 88 ASN A CA 1
ATOM 712 C C . ASN A 1 88 ? -11.018 -6.582 37.286 1.00 66.19 88 ASN A C 1
ATOM 714 O O . ASN A 1 88 ? -10.586 -7.643 36.860 1.00 66.19 88 ASN A O 1
ATOM 718 N N . LEU A 1 89 ? -12.003 -5.906 36.687 1.00 63.03 89 LEU A N 1
ATOM 719 C CA . LEU A 1 89 ? -12.685 -6.360 35.470 1.00 63.03 89 LEU A CA 1
ATOM 720 C C . LEU A 1 89 ? -11.844 -6.144 34.200 1.00 63.03 89 LEU A C 1
ATOM 722 O O . LEU A 1 89 ? -11.937 -6.914 33.257 1.00 63.03 89 LEU A O 1
ATOM 726 N N . LEU A 1 90 ? -11.022 -5.089 34.183 1.00 63.53 90 LEU A N 1
ATOM 727 C CA . LEU A 1 90 ? -10.081 -4.781 33.095 1.00 63.53 90 LEU A CA 1
ATOM 728 C C . LEU A 1 90 ? -8.778 -5.582 33.176 1.00 63.53 90 LEU A C 1
ATOM 730 O O . LEU A 1 90 ? -7.958 -5.539 32.259 1.00 63.53 90 LEU A O 1
ATOM 734 N N . ARG A 1 91 ? -8.534 -6.249 34.302 1.00 64.06 91 ARG A N 1
ATOM 735 C CA . ARG A 1 91 ? -7.357 -7.078 34.483 1.00 64.06 91 ARG A CA 1
ATOM 736 C C . ARG A 1 91 ? -7.665 -8.422 33.843 1.00 64.06 91 ARG A C 1
ATOM 738 O O . ARG A 1 91 ? -8.367 -9.215 34.457 1.00 64.06 91 ARG A O 1
ATOM 745 N N . GLU A 1 92 ? -7.142 -8.634 32.632 1.00 55.38 92 GLU A N 1
ATOM 746 C CA . GLU A 1 92 ? -7.219 -9.920 31.929 1.00 55.38 92 GLU A CA 1
ATOM 747 C C . GLU A 1 92 ? -6.988 -11.049 32.929 1.00 55.38 92 GLU A C 1
ATOM 749 O O . GLU A 1 92 ? -5.932 -11.137 33.577 1.00 55.38 92 GLU A O 1
ATOM 754 N N . THR A 1 93 ? -8.003 -11.890 33.103 1.00 62.16 93 THR A N 1
ATOM 755 C CA . THR A 1 93 ? -7.785 -13.128 33.833 1.00 62.16 93 THR A CA 1
ATOM 756 C C . THR A 1 93 ? -6.885 -14.010 32.963 1.00 62.16 93 THR A C 1
ATOM 758 O O . THR A 1 93 ? -6.999 -14.002 31.736 1.00 62.16 93 THR A O 1
ATOM 761 N N . PRO A 1 94 ? -5.937 -14.758 33.552 1.00 56.56 94 PRO A N 1
ATOM 7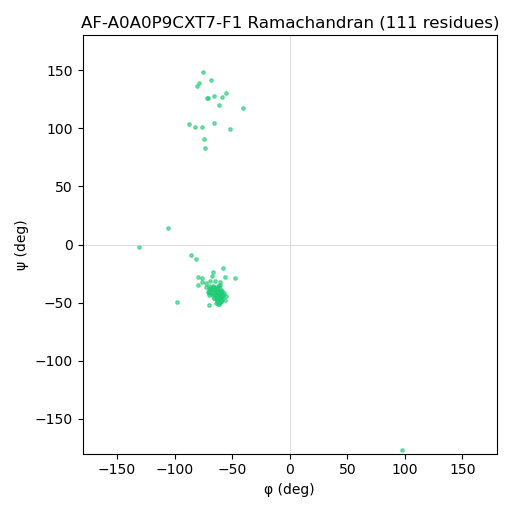62 C CA . PRO A 1 94 ? -4.999 -15.572 32.778 1.00 56.56 94 PRO A CA 1
ATOM 763 C C . PRO A 1 94 ? -5.700 -16.599 31.869 1.00 56.56 94 PRO A C 1
ATOM 765 O O . PRO A 1 94 ? -5.105 -17.035 30.889 1.00 56.56 94 PRO A O 1
ATOM 768 N N . GLU A 1 95 ? -6.958 -16.945 32.158 1.00 57.06 95 GLU A N 1
ATOM 769 C CA . GLU A 1 95 ? -7.799 -17.811 31.327 1.00 57.06 95 GLU A CA 1
ATOM 770 C C . GLU A 1 95 ? -8.233 -17.133 30.011 1.00 57.06 95 GLU A C 1
ATOM 772 O O . GLU A 1 95 ? -8.114 -17.745 28.949 1.00 57.06 95 GLU A O 1
ATOM 777 N N . GLU A 1 96 ? -8.618 -15.852 30.033 1.00 59.97 96 GLU A N 1
ATOM 778 C CA . GLU A 1 96 ? -9.041 -15.092 28.840 1.00 59.97 96 GLU A CA 1
ATOM 779 C C . GLU A 1 96 ? -7.874 -14.847 27.866 1.00 59.97 96 GLU A C 1
ATOM 781 O O . GLU A 1 96 ? -8.021 -14.975 26.646 1.00 59.97 96 GLU A O 1
ATOM 786 N N . ALA A 1 97 ? -6.673 -14.588 28.395 1.00 56.88 97 ALA A N 1
ATOM 787 C CA . ALA A 1 97 ? -5.454 -14.471 27.591 1.00 56.88 97 ALA A CA 1
ATOM 788 C C . ALA A 1 97 ? -5.081 -15.803 26.902 1.00 56.88 97 ALA A C 1
ATOM 790 O O . ALA A 1 97 ? -4.529 -15.825 25.795 1.00 56.88 97 ALA A O 1
ATOM 791 N N . GLN A 1 98 ? -5.399 -16.932 27.541 1.00 57.09 98 GLN A N 1
ATOM 792 C CA . GLN A 1 98 ? -5.107 -18.270 27.035 1.00 57.09 98 GLN A CA 1
ATOM 793 C C . GLN A 1 98 ? -6.126 -18.722 25.974 1.00 57.09 98 GLN A C 1
ATOM 795 O O . GLN A 1 98 ? -5.734 -19.349 24.985 1.00 57.09 98 GLN A O 1
ATOM 800 N N . GLU A 1 99 ? -7.396 -18.332 26.107 1.00 56.59 99 GLU A N 1
ATOM 801 C CA . GLU A 1 99 ? -8.428 -18.522 25.077 1.00 56.59 99 GLU A CA 1
ATOM 802 C C . GLU A 1 99 ? -8.160 -17.681 23.819 1.00 56.59 99 GLU A C 1
ATOM 804 O O . GLU A 1 99 ? -8.226 -18.206 22.701 1.00 56.59 99 GLU A O 1
ATOM 809 N N . ALA A 1 100 ? -7.749 -16.416 23.971 1.00 57.31 100 ALA A N 1
ATOM 810 C CA . ALA A 1 100 ? -7.359 -15.563 22.846 1.00 57.31 100 ALA A CA 1
ATOM 811 C C . ALA A 1 100 ? -6.137 -16.121 22.082 1.00 57.31 100 ALA A C 1
ATOM 813 O O . ALA A 1 100 ? -6.114 -16.142 20.846 1.00 57.31 100 ALA A O 1
ATOM 814 N N . ALA A 1 101 ? -5.144 -16.661 22.800 1.00 56.16 101 ALA A N 1
ATOM 815 C CA . ALA A 1 101 ? -3.982 -17.323 22.200 1.00 56.16 101 ALA A CA 1
ATOM 816 C C . ALA A 1 101 ? -4.331 -18.660 21.509 1.00 56.16 101 ALA A C 1
ATOM 818 O O . ALA A 1 101 ? -3.705 -19.030 20.509 1.00 56.16 101 ALA A O 1
ATOM 819 N N . GLY A 1 102 ? -5.334 -19.388 22.014 1.00 58.00 102 GLY A N 1
ATOM 820 C CA . GLY A 1 102 ? -5.863 -20.611 21.402 1.00 58.00 102 GLY A CA 1
ATOM 821 C C . GLY A 1 102 ? -6.636 -20.349 20.103 1.00 58.00 102 GLY A C 1
ATOM 822 O O . GLY A 1 102 ? -6.460 -21.074 19.118 1.00 58.00 102 GLY A O 1
ATOM 823 N N . ALA A 1 103 ? -7.424 -19.273 20.057 1.00 54.41 103 ALA A N 1
ATOM 824 C CA . ALA A 1 103 ? -8.164 -18.854 18.866 1.00 54.41 103 ALA A CA 1
ATOM 825 C C . ALA A 1 103 ? -7.235 -18.395 17.723 1.00 54.41 103 ALA A C 1
ATOM 827 O O . ALA A 1 103 ? -7.467 -18.727 16.561 1.00 54.41 103 ALA A O 1
ATOM 828 N N . ALA A 1 104 ? -6.123 -17.721 18.037 1.00 52.91 104 ALA A N 1
ATOM 829 C CA . ALA A 1 104 ? -5.127 -17.316 17.039 1.00 52.91 104 ALA A CA 1
ATOM 830 C C . ALA A 1 104 ? -4.383 -18.503 16.383 1.00 52.91 104 ALA A C 1
ATOM 832 O O . ALA A 1 104 ? -3.883 -18.385 15.265 1.00 52.91 104 ALA A O 1
ATOM 833 N N . ARG A 1 105 ? -4.321 -19.667 17.048 1.00 55.50 105 ARG A N 1
ATOM 834 C CA . ARG A 1 105 ? -3.642 -20.877 16.542 1.00 55.50 105 ARG A CA 1
ATOM 835 C C . ARG A 1 105 ? -4.502 -21.757 15.630 1.00 55.50 105 ARG A C 1
ATOM 837 O O . ARG A 1 105 ? -3.968 -22.685 15.028 1.00 55.50 105 ARG A O 1
ATOM 844 N N . THR A 1 106 ? -5.804 -21.496 15.513 1.00 50.09 106 THR A N 1
ATOM 845 C CA . THR A 1 106 ? -6.755 -22.381 14.811 1.00 50.09 106 THR A CA 1
ATOM 846 C C . THR A 1 106 ? -7.221 -21.877 13.443 1.00 50.09 106 THR A C 1
ATOM 848 O O . THR A 1 106 ? -8.137 -22.462 12.875 1.00 50.09 106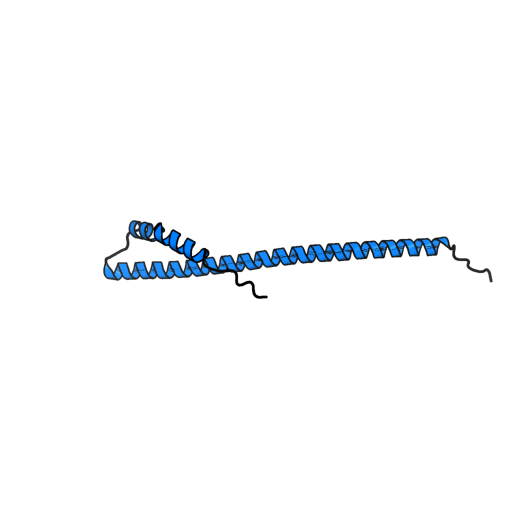 THR A O 1
ATOM 851 N N . GLN A 1 107 ? -6.569 -20.876 12.839 1.00 47.03 107 GLN A N 1
ATOM 852 C CA . GLN A 1 107 ? -6.740 -20.617 11.402 1.00 47.03 107 GLN A CA 1
ATOM 853 C C . GLN A 1 107 ? -5.750 -21.463 10.586 1.00 47.03 107 GLN A C 1
ATOM 855 O O . GLN A 1 107 ? -4.570 -21.111 10.507 1.00 47.03 107 GLN A O 1
ATOM 860 N N . PRO A 1 108 ? -6.176 -22.562 9.932 1.00 48.03 108 PRO A N 1
ATOM 861 C CA . PRO A 1 108 ? -5.343 -23.173 8.917 1.00 48.03 108 PRO A CA 1
ATOM 862 C C . PRO A 1 108 ? -5.342 -22.247 7.697 1.00 48.03 108 PRO A C 1
ATOM 864 O O . PRO A 1 108 ? -6.400 -21.895 7.170 1.00 48.03 108 PRO A O 1
ATOM 867 N N . LEU A 1 109 ? -4.145 -21.877 7.232 1.00 54.97 109 LEU A N 1
ATOM 868 C CA . LEU A 1 109 ? -3.942 -21.314 5.901 1.00 54.97 109 LEU A CA 1
ATOM 869 C C . LEU A 1 109 ? -4.586 -22.253 4.869 1.00 54.97 109 LEU A C 1
ATOM 871 O O . LEU A 1 109 ? -3.992 -23.249 4.456 1.00 54.97 109 LEU A O 1
ATOM 875 N N . ARG A 1 110 ? -5.792 -21.921 4.406 1.00 47.00 110 ARG A N 1
ATOM 876 C CA . ARG A 1 110 ? -6.329 -22.465 3.160 1.00 47.00 110 ARG A CA 1
ATOM 877 C C . ARG A 1 110 ? -5.588 -21.774 2.012 1.00 47.00 110 ARG A C 1
ATOM 879 O O . ARG A 1 110 ? -6.058 -20.787 1.457 1.00 47.00 110 ARG A O 1
ATOM 886 N N . ARG A 1 111 ? -4.398 -22.282 1.675 1.00 48.38 111 ARG A N 1
ATOM 887 C CA . ARG A 1 111 ? -3.806 -22.074 0.346 1.00 48.38 111 ARG A CA 1
ATOM 888 C C . ARG A 1 111 ? -4.707 -22.795 -0.659 1.00 48.38 111 ARG A C 1
ATOM 890 O O . ARG A 1 111 ? -4.735 -24.022 -0.687 1.00 48.38 111 ARG A O 1
ATOM 897 N N . GLY A 1 112 ? -5.505 -22.026 -1.396 1.00 49.69 112 GLY A N 1
ATOM 898 C CA . GLY A 1 112 ? -6.196 -22.488 -2.597 1.00 49.69 112 GLY A CA 1
ATOM 899 C C . GLY A 1 112 ? -5.226 -22.504 -3.778 1.00 49.69 112 GLY A C 1
ATOM 900 O O . GLY A 1 112 ? -4.394 -21.604 -3.878 1.00 49.69 112 GLY A O 1
ATOM 901 N N . ASN A 1 113 ? -5.336 -23.568 -4.576 1.00 40.28 113 ASN A N 1
ATOM 902 C CA . ASN A 1 113 ? -4.565 -23.890 -5.781 1.00 40.28 113 ASN A CA 1
ATOM 903 C C . ASN A 1 113 ? -4.542 -22.781 -6.833 1.00 40.28 113 ASN A C 1
ATOM 905 O O . ASN A 1 113 ? -5.601 -22.141 -7.021 1.00 40.28 113 A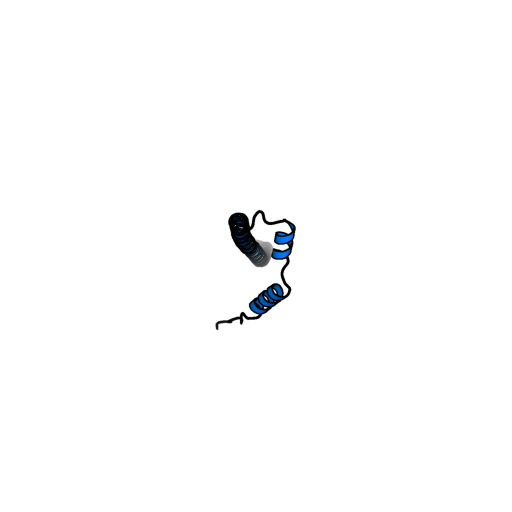SN A O 1
#

Organism: NCBI:txid186479

pLDDT: mean 76.19, std 17.6, range [40.28, 96.88]

Solvent-accessible surface area (backbone atoms only — not comparable to full-atom values): 6668 Å² total; per-residue (Å²): 137,82,83,86,74,72,64,70,64,61,59,54,51,49,51,54,49,50,54,51,48,52,55,51,49,54,54,50,53,51,54,52,51,52,54,50,50,54,51,52,53,51,49,52,52,49,55,48,49,53,51,52,53,51,50,52,50,52,50,52,58,47,52,55,51,53,53,51,49,52,50,52,52,37,44,75,72,78,42,81,78,51,75,67,57,54,53,56,72,69,47,78,50,75,63,59,58,49,51,55,56,52,60,71,70,67,69,76,85,79,80,77,133

Secondary structure (DSSP, 8-state):
-------HHHHHHHHHHHHHHHHHHHHHHHHHHHHHHHHHHHHHHHHHHHHHHHHHHHHHHHHHHHHHHHHHHHHHHTSPPPHHHHHHHSS--HHHHHHHHHHHT--------

Radius of gyration: 34.41 Å; Cα contacts (8 Å, |Δi|>4): 9; chains: 1; bounding box: 64×44×102 Å